Protein AF-A0A6H2A1Z9-F1 (afdb_monomer_lite)

Structure (mmCIF, N/CA/C/O backbone):
data_AF-A0A6H2A1Z9-F1
#
_entry.id   AF-A0A6H2A1Z9-F1
#
loop_
_atom_site.group_PDB
_atom_site.id
_atom_site.type_symbol
_atom_site.label_atom_id
_atom_site.label_alt_id
_atom_site.label_comp_id
_atom_site.label_asym_id
_atom_site.label_entity_id
_atom_site.label_seq_id
_atom_site.pdbx_PDB_ins_code
_atom_site.Cartn_x
_atom_site.Cartn_y
_atom_site.Cartn_z
_atom_site.occupancy
_atom_site.B_iso_or_equiv
_atom_site.auth_seq_id
_atom_site.auth_comp_id
_atom_site.auth_asym_id
_atom_site.auth_atom_id
_atom_site.pdbx_PDB_model_num
ATOM 1 N N . GLU A 1 1 ? 0.448 -8.523 17.566 1.00 75.50 1 GLU A N 1
ATOM 2 C CA . GLU A 1 1 ? -0.072 -7.622 16.516 1.00 75.50 1 GLU A CA 1
ATOM 3 C C . GLU A 1 1 ? -1.569 -7.370 16.676 1.00 75.50 1 GLU A C 1
ATOM 5 O O . GLU A 1 1 ? -1.922 -6.285 17.114 1.00 75.50 1 GLU A O 1
ATOM 10 N N . ILE A 1 2 ? -2.437 -8.366 16.451 1.00 87.19 2 ILE A N 1
ATOM 11 C CA . ILE A 1 2 ? -3.904 -8.181 16.497 1.00 87.19 2 ILE A CA 1
ATOM 12 C C . ILE A 1 2 ? -4.420 -7.630 17.825 1.00 87.19 2 ILE A C 1
ATOM 14 O O . ILE A 1 2 ? -5.173 -6.667 17.815 1.00 87.19 2 ILE A O 1
ATOM 18 N N . VAL A 1 3 ? -3.964 -8.167 18.961 1.00 91.12 3 VAL A N 1
ATOM 19 C CA . VAL A 1 3 ? -4.395 -7.686 20.288 1.00 91.12 3 VAL A CA 1
ATOM 20 C C . VAL A 1 3 ? -4.090 -6.196 20.477 1.00 91.12 3 VAL A C 1
ATOM 22 O O . VAL A 1 3 ? -4.930 -5.449 20.966 1.00 91.12 3 VAL A O 1
ATOM 25 N N . ALA A 1 4 ? -2.908 -5.748 20.045 1.00 92.25 4 ALA A N 1
ATOM 26 C CA . ALA A 1 4 ? -2.524 -4.342 20.140 1.00 92.25 4 ALA A CA 1
ATOM 27 C C . ALA A 1 4 ? -3.381 -3.459 19.221 1.00 92.25 4 ALA A C 1
ATOM 29 O O . ALA A 1 4 ? -3.771 -2.364 19.614 1.00 92.25 4 ALA A O 1
ATOM 30 N N . LYS A 1 5 ? -3.717 -3.950 18.024 1.00 91.56 5 LYS A N 1
ATOM 31 C CA . LYS A 1 5 ? -4.546 -3.215 17.065 1.00 91.56 5 LYS A CA 1
ATOM 32 C C . LYS A 1 5 ? -6.014 -3.137 17.491 1.00 91.56 5 LYS A C 1
ATOM 34 O O . LYS A 1 5 ? -6.605 -2.068 17.420 1.00 91.56 5 LYS A O 1
ATOM 39 N N . MET A 1 6 ? -6.568 -4.219 18.040 1.00 94.06 6 MET A N 1
ATOM 40 C CA . MET A 1 6 ? -7.887 -4.206 18.682 1.00 94.06 6 MET A CA 1
ATOM 41 C C . MET A 1 6 ? -7.936 -3.196 19.831 1.00 94.06 6 MET A C 1
ATOM 43 O O . MET A 1 6 ? -8.846 -2.378 19.882 1.00 94.06 6 MET A O 1
ATOM 47 N N . ALA A 1 7 ? -6.933 -3.202 20.717 1.00 95.06 7 ALA A N 1
ATOM 48 C CA . ALA A 1 7 ? -6.861 -2.237 21.812 1.00 95.06 7 ALA A CA 1
ATOM 49 C C . ALA A 1 7 ? -6.787 -0.789 21.303 1.00 95.06 7 ALA A C 1
ATOM 51 O O . ALA A 1 7 ? -7.436 0.089 21.868 1.00 95.06 7 ALA A O 1
ATOM 52 N N . TRP A 1 8 ? -6.042 -0.544 20.219 1.00 93.31 8 TRP A N 1
ATOM 53 C CA . TRP A 1 8 ? -6.003 0.766 19.572 1.00 93.31 8 TRP A CA 1
ATOM 54 C C . TRP A 1 8 ? -7.382 1.169 19.034 1.00 93.31 8 TRP A C 1
ATOM 56 O O . TRP A 1 8 ? -7.833 2.272 19.331 1.00 93.31 8 TRP A O 1
ATOM 66 N N . TYR A 1 9 ? -8.098 0.282 18.333 1.00 92.19 9 TYR A N 1
ATOM 67 C CA . TYR A 1 9 ? -9.459 0.570 17.864 1.00 92.19 9 TYR A CA 1
ATOM 68 C C . TYR A 1 9 ? -10.414 0.911 19.007 1.00 92.19 9 TYR A C 1
ATOM 70 O O . TYR A 1 9 ? -11.128 1.907 18.918 1.00 92.19 9 TYR A O 1
ATOM 78 N N . GLU A 1 10 ? -10.398 0.143 20.096 1.00 92.56 10 GLU A N 1
ATOM 79 C CA . GLU A 1 10 ? -11.247 0.415 21.260 1.00 92.56 10 GLU A CA 1
ATOM 80 C C . GLU A 1 10 ? -10.945 1.786 21.881 1.00 92.56 10 GLU A C 1
ATOM 82 O O . GLU A 1 10 ? -11.857 2.567 22.150 1.00 92.56 10 GLU A O 1
ATOM 87 N N . GLN A 1 11 ? -9.662 2.134 22.034 1.00 93.12 11 GLN A N 1
ATOM 88 C CA . GLN A 1 11 ? -9.244 3.437 22.570 1.00 93.12 11 GLN A CA 1
ATOM 89 C C . GLN A 1 11 ? -9.692 4.623 21.705 1.00 93.12 11 GLN A C 1
ATOM 91 O O . GLN A 1 11 ? -9.867 5.722 22.229 1.00 93.12 11 GLN A O 1
ATOM 96 N N . HIS A 1 12 ? -9.898 4.405 20.406 1.00 86.50 12 HIS A N 1
ATOM 97 C CA . HIS A 1 12 ? -10.303 5.438 19.450 1.00 86.50 12 HIS A CA 1
ATOM 98 C C . HIS A 1 12 ? -11.801 5.375 19.101 1.00 86.50 12 HIS A C 1
ATOM 100 O O . HIS A 1 12 ? -12.242 6.042 18.168 1.00 86.50 12 HIS A O 1
ATOM 106 N N . GLY A 1 13 ? -12.602 4.596 19.844 1.00 89.94 13 GLY A N 1
ATOM 107 C CA . GLY A 1 13 ? -14.052 4.492 19.635 1.00 89.94 13 GLY A CA 1
ATOM 108 C C . GLY A 1 13 ? -14.454 3.716 18.375 1.00 89.94 13 GLY A C 1
ATOM 109 O O . GLY A 1 13 ? -15.570 3.863 17.883 1.00 89.94 13 GLY A O 1
ATOM 110 N N . LEU A 1 14 ? -13.555 2.885 17.847 1.00 90.44 14 LEU A N 1
ATOM 111 C CA . LEU A 1 14 ? -13.724 2.091 16.629 1.00 90.44 14 LEU A CA 1
ATOM 112 C C . LEU A 1 14 ? -14.052 0.620 16.945 1.00 90.44 14 LEU A C 1
ATOM 114 O O . LEU A 1 14 ? -13.612 -0.289 16.240 1.00 90.44 14 LEU A O 1
ATOM 118 N N . SER A 1 15 ? -14.837 0.360 17.996 1.00 90.50 15 SER A N 1
ATOM 119 C CA . SER A 1 15 ? -15.105 -0.992 18.521 1.00 90.50 15 SER A CA 1
ATOM 120 C C . SER A 1 15 ? -15.669 -1.971 17.481 1.00 90.50 15 SER A C 1
ATOM 122 O O . SER A 1 15 ? -15.427 -3.171 17.557 1.00 90.50 15 SER A O 1
ATOM 124 N N . LEU A 1 16 ? -16.380 -1.486 16.456 1.00 91.06 16 LEU A N 1
ATOM 125 C CA . LEU A 1 16 ? -16.846 -2.343 15.359 1.00 91.06 16 LEU A CA 1
ATOM 126 C C . LEU A 1 16 ? -15.678 -2.933 14.544 1.00 91.06 16 LEU A C 1
ATOM 12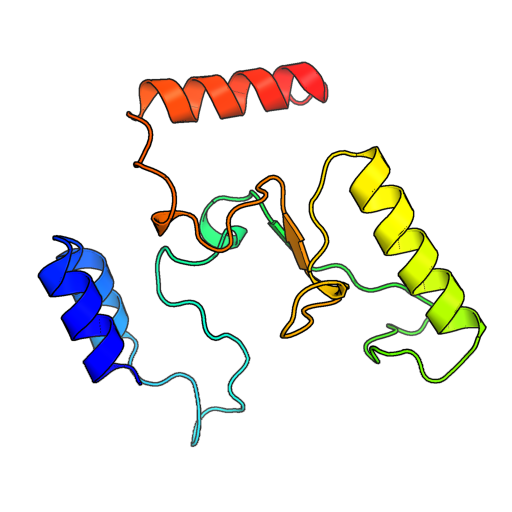8 O O . LEU A 1 16 ? -15.712 -4.104 14.173 1.00 91.06 16 LEU A O 1
ATOM 132 N N . LEU A 1 17 ? -14.625 -2.147 14.296 1.00 93.00 17 LEU A N 1
ATOM 133 C CA . LEU A 1 17 ? -13.420 -2.612 13.600 1.00 93.00 17 LEU A CA 1
ATOM 134 C C . LEU A 1 17 ? -12.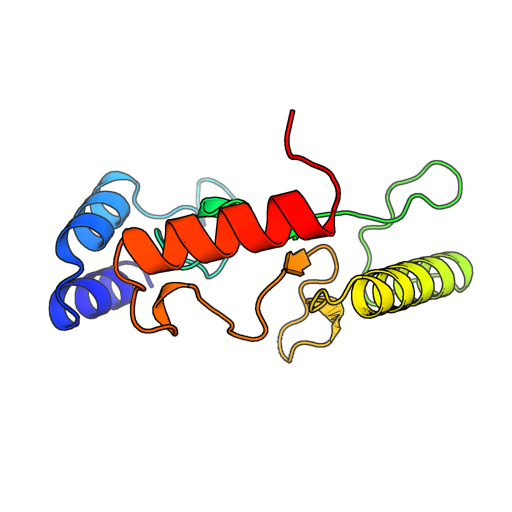640 -3.612 14.467 1.00 93.00 17 LEU A C 1
ATOM 136 O O . LEU A 1 17 ? -12.135 -4.606 13.944 1.00 93.00 17 LEU A O 1
ATOM 140 N N . ALA A 1 18 ? -12.618 -3.410 15.791 1.00 92.75 18 ALA A N 1
ATOM 141 C CA . ALA A 1 18 ? -12.059 -4.375 16.741 1.00 92.75 18 ALA A CA 1
ATOM 142 C C . ALA A 1 18 ? -12.802 -5.717 16.697 1.00 92.75 18 ALA A C 1
ATOM 144 O O . ALA A 1 18 ? -12.159 -6.758 16.578 1.00 92.75 18 ALA A O 1
ATOM 145 N N . GLN A 1 19 ? -14.139 -5.695 16.696 1.00 92.44 19 GLN A N 1
ATOM 146 C CA . GLN A 1 19 ? -14.966 -6.903 16.590 1.00 92.44 19 GLN A CA 1
ATOM 147 C C . GLN A 1 19 ? -14.738 -7.650 15.271 1.00 92.44 19 GLN A C 1
ATOM 149 O O . GLN A 1 19 ? -14.667 -8.880 15.254 1.00 92.44 19 GLN A O 1
ATOM 154 N N . TYR A 1 20 ? -14.596 -6.932 14.150 1.00 93.31 20 TYR A N 1
ATOM 155 C CA . TYR A 1 20 ? -14.255 -7.567 12.876 1.00 93.31 20 TYR A CA 1
ATOM 156 C C . TYR A 1 20 ? -12.877 -8.224 12.913 1.00 93.31 20 TYR A C 1
ATOM 158 O O . TYR A 1 20 ? -12.736 -9.359 12.455 1.00 93.31 20 TYR A O 1
ATOM 166 N N . LEU A 1 21 ? -11.881 -7.548 13.487 1.00 91.94 21 LEU A N 1
ATOM 167 C CA . LEU A 1 21 ? -10.532 -8.090 13.596 1.00 91.94 21 LEU A CA 1
ATOM 168 C C . LEU A 1 21 ? -10.477 -9.315 14.525 1.00 91.94 21 LEU A C 1
ATOM 170 O O . LEU A 1 21 ? -9.814 -10.296 14.194 1.00 91.94 21 LEU A O 1
ATOM 174 N N . GLU A 1 22 ? -11.215 -9.298 15.639 1.00 93.38 22 GLU A N 1
ATOM 175 C CA . GLU A 1 22 ? -11.357 -10.443 16.547 1.00 93.38 22 GLU A CA 1
ATOM 176 C C . GLU A 1 22 ? -11.991 -11.646 15.840 1.00 93.38 22 GLU A C 1
ATOM 178 O O . GLU A 1 22 ? -11.482 -12.763 15.927 1.00 93.38 22 GLU A O 1
ATOM 183 N N . ARG A 1 23 ? -13.077 -11.414 15.093 1.00 92.31 23 ARG A N 1
ATOM 184 C CA . ARG A 1 23 ? -13.813 -12.474 14.395 1.00 92.31 23 ARG A CA 1
ATOM 185 C C . ARG A 1 23 ? -13.000 -13.127 13.278 1.00 92.31 23 ARG A C 1
ATOM 187 O O . ARG A 1 23 ? -13.130 -14.330 13.066 1.00 92.31 23 ARG A O 1
ATOM 194 N N . VAL A 1 24 ? -12.227 -12.339 12.533 1.00 89.94 24 VAL A N 1
ATOM 195 C CA . VAL A 1 24 ? -11.394 -12.833 11.423 1.00 89.94 24 VAL A CA 1
ATOM 196 C C . VAL A 1 24 ? -10.131 -13.516 11.950 1.00 89.94 24 VAL A C 1
ATOM 198 O O . VAL A 1 24 ? -9.713 -14.540 11.410 1.00 89.94 24 VAL A O 1
ATOM 201 N N . GLY A 1 25 ? -9.542 -12.986 13.023 1.00 88.31 25 GLY A N 1
ATOM 202 C CA . GLY A 1 25 ? -8.329 -13.525 13.623 1.00 88.31 25 GLY A CA 1
ATOM 203 C C . GLY A 1 25 ? -7.074 -13.375 12.743 1.00 88.31 25 GLY A C 1
ATOM 204 O O . GLY A 1 25 ? -7.104 -12.726 11.693 1.00 88.31 25 GLY A O 1
ATOM 205 N N . PRO A 1 26 ? -5.933 -13.950 13.172 1.00 86.88 26 PRO A N 1
ATOM 206 C CA . PRO A 1 26 ? -4.645 -13.835 12.481 1.00 86.88 26 PRO A CA 1
ATOM 207 C C . PRO A 1 26 ? -4.673 -14.324 11.040 1.00 86.88 26 PRO A C 1
ATOM 209 O O . PRO A 1 26 ? -5.012 -15.475 10.794 1.00 86.88 26 PRO A O 1
ATOM 212 N N . GLN A 1 27 ? -4.246 -13.458 10.114 1.00 86.69 27 GLN A N 1
ATOM 213 C CA . GLN A 1 27 ? -4.160 -13.767 8.682 1.00 86.69 27 GLN A CA 1
ATOM 214 C C . GLN A 1 27 ? -2.749 -14.155 8.202 1.00 86.69 27 GLN A C 1
ATOM 216 O O . GLN A 1 27 ? -2.476 -14.186 7.008 1.00 86.69 27 GLN A O 1
ATOM 221 N N . ALA A 1 28 ? -1.841 -14.456 9.131 1.00 84.94 28 ALA A N 1
ATOM 222 C CA . ALA A 1 28 ? -0.468 -14.862 8.844 1.00 84.94 28 ALA A CA 1
ATOM 223 C C . ALA A 1 28 ? -0.067 -16.084 9.688 1.00 84.94 28 ALA A C 1
ATOM 225 O O . ALA A 1 28 ? -0.707 -16.406 10.692 1.00 84.94 28 ALA A O 1
ATOM 226 N N . GLY A 1 29 ? 1.010 -16.764 9.294 1.00 84.81 29 GLY A N 1
ATOM 227 C CA . GLY A 1 29 ? 1.519 -17.960 9.963 1.00 84.81 29 GLY A CA 1
ATOM 228 C C . GLY A 1 29 ? 0.991 -19.227 9.301 1.00 84.81 29 GLY A C 1
ATOM 229 O O . GLY A 1 29 ? 1.327 -19.506 8.155 1.00 84.81 29 GLY A O 1
ATOM 230 N N . GLN A 1 30 ? 0.162 -20.002 10.008 1.00 82.00 30 GLN A N 1
ATOM 231 C CA . GLN A 1 30 ? -0.328 -21.295 9.500 1.00 82.00 30 GLN A CA 1
ATOM 232 C C . GLN A 1 30 ? -1.160 -21.186 8.216 1.00 82.00 30 GLN A C 1
ATOM 234 O O . GLN A 1 30 ? -1.279 -22.171 7.494 1.00 82.00 30 GLN A O 1
ATOM 239 N N . ILE A 1 31 ? -1.718 -20.007 7.931 1.00 86.25 31 ILE A N 1
ATOM 240 C CA . ILE A 1 31 ? -2.558 -19.778 6.753 1.00 86.25 31 ILE A CA 1
ATOM 241 C C . ILE A 1 31 ? -1.845 -19.035 5.615 1.00 86.25 31 ILE A C 1
ATOM 243 O O . ILE A 1 31 ? -2.424 -18.896 4.542 1.00 86.25 31 ILE A O 1
ATOM 247 N N . GLY A 1 32 ? -0.603 -18.578 5.816 1.00 88.06 32 GLY A N 1
ATOM 248 C CA . GLY A 1 32 ? 0.157 -17.892 4.772 1.00 88.06 32 GLY A CA 1
ATOM 249 C C . GLY A 1 32 ? 1.128 -16.826 5.270 1.00 88.06 32 GLY A C 1
ATOM 250 O O . GLY A 1 32 ? 1.312 -16.607 6.472 1.00 88.06 32 GLY A O 1
ATOM 251 N N . ALA A 1 33 ? 1.768 -16.168 4.304 1.00 89.69 33 ALA A N 1
ATOM 252 C CA . ALA A 1 33 ? 2.628 -15.022 4.552 1.00 89.69 33 ALA A CA 1
ATOM 253 C C . ALA A 1 33 ? 1.803 -13.792 4.954 1.00 89.69 33 ALA A C 1
ATOM 255 O O . ALA A 1 33 ? 0.642 -13.645 4.578 1.00 89.69 33 ALA A O 1
ATOM 256 N N . HIS A 1 34 ? 2.427 -12.895 5.710 1.00 88.88 34 HIS A N 1
ATOM 257 C CA . HIS A 1 34 ? 1.857 -11.588 6.014 1.00 88.88 34 HIS A CA 1
ATOM 258 C C . HIS A 1 34 ? 1.955 -10.705 4.765 1.00 88.88 34 HIS A C 1
ATOM 260 O O . HIS A 1 34 ? 3.055 -10.471 4.271 1.00 88.88 34 HIS A O 1
ATOM 266 N N . VAL A 1 35 ? 0.807 -10.282 4.227 1.00 90.75 35 VAL A N 1
ATOM 267 C CA . VAL A 1 35 ? 0.718 -9.523 2.961 1.00 90.75 35 VAL A CA 1
ATOM 268 C C . VAL A 1 35 ? 0.268 -8.074 3.151 1.00 90.75 35 VAL A C 1
ATOM 270 O O . VAL A 1 35 ? 0.289 -7.302 2.203 1.00 90.75 35 VAL A O 1
ATOM 273 N N . THR A 1 36 ? -0.160 -7.686 4.356 1.00 91.38 36 THR A N 1
ATOM 274 C CA . THR A 1 36 ? -0.593 -6.313 4.640 1.00 91.38 36 THR A CA 1
ATOM 275 C C . THR A 1 36 ? -0.488 -5.977 6.120 1.00 91.38 36 THR A C 1
ATOM 277 O O . THR A 1 36 ? -0.809 -6.797 6.976 1.00 91.38 36 THR A O 1
ATOM 280 N N . GLN A 1 37 ? -0.078 -4.745 6.425 1.00 89.56 37 GLN A N 1
ATOM 281 C CA . GLN A 1 37 ? -0.073 -4.197 7.788 1.00 89.56 37 GLN A CA 1
ATOM 282 C C . GLN A 1 37 ? -1.380 -3.467 8.146 1.00 89.56 37 GLN A C 1
ATOM 284 O O . GLN A 1 37 ? -1.591 -3.112 9.314 1.00 89.56 37 GLN A O 1
ATOM 289 N N . ALA A 1 38 ? -2.250 -3.233 7.157 1.00 92.00 38 ALA A N 1
ATOM 290 C CA . ALA A 1 38 ? -3.508 -2.526 7.339 1.00 92.00 38 ALA A CA 1
ATOM 291 C C . ALA A 1 38 ? -4.550 -3.438 7.998 1.00 92.00 38 ALA A C 1
ATOM 293 O O . ALA A 1 38 ? -4.841 -4.536 7.522 1.00 92.00 38 ALA A O 1
ATOM 294 N N . GLY A 1 39 ? -5.127 -2.970 9.102 1.00 91.38 39 GLY A N 1
ATOM 295 C CA . GLY A 1 39 ? -6.322 -3.567 9.680 1.00 91.38 39 GLY A CA 1
ATOM 296 C C . GLY A 1 39 ? -7.608 -3.125 8.963 1.00 91.38 39 GLY A C 1
ATOM 297 O O . GLY A 1 39 ? -7.573 -2.358 7.995 1.00 91.38 39 GLY A O 1
ATOM 298 N N . PRO A 1 40 ? -8.778 -3.604 9.414 1.00 91.25 40 PRO A N 1
ATOM 299 C CA . PRO A 1 40 ? -10.052 -3.197 8.838 1.00 91.25 40 PRO A CA 1
ATOM 300 C C . PRO A 1 40 ? -10.251 -1.681 8.972 1.00 91.25 40 PRO A C 1
ATOM 302 O O . PRO A 1 40 ? -10.140 -1.129 10.056 1.00 91.25 40 PRO A O 1
ATOM 305 N N . GLY A 1 41 ? -10.574 -1.015 7.866 1.00 90.06 41 GLY A N 1
ATOM 306 C CA . GLY A 1 41 ? -10.791 0.428 7.797 1.00 90.06 41 GLY A CA 1
ATOM 307 C C . GLY A 1 41 ? -9.518 1.233 7.528 1.00 90.06 41 GLY A C 1
ATOM 308 O O . GLY A 1 41 ? -9.640 2.414 7.211 1.00 90.06 41 GLY A O 1
ATOM 309 N N . GLU A 1 42 ? -8.333 0.614 7.609 1.00 92.69 42 GLU A N 1
ATOM 310 C CA . GLU A 1 42 ? -7.025 1.271 7.455 1.00 92.69 42 GLU A CA 1
ATOM 311 C C . GLU A 1 42 ? -6.499 1.287 6.012 1.00 92.69 42 GLU A C 1
ATOM 313 O O . GLU A 1 42 ? -5.520 1.976 5.742 1.00 92.69 42 GLU A O 1
ATOM 318 N N . SER A 1 43 ? -7.124 0.567 5.073 1.00 94.00 43 SER A N 1
ATOM 319 C CA . SER A 1 43 ? -6.677 0.531 3.674 1.00 94.00 43 SER A CA 1
ATOM 320 C C . SER A 1 43 ? -7.603 1.313 2.747 1.00 94.00 43 SER A C 1
ATOM 322 O O . SER A 1 43 ? -8.821 1.122 2.747 1.00 94.00 43 SER A O 1
ATOM 324 N N . TRP A 1 44 ? -7.022 2.145 1.880 1.00 94.00 44 TRP A N 1
ATOM 325 C CA . TRP A 1 44 ? -7.748 2.894 0.847 1.00 94.00 44 TRP A CA 1
ATOM 326 C C . TRP A 1 44 ? -8.455 2.002 -0.184 1.00 94.00 44 TRP A C 1
ATOM 328 O O . TRP A 1 44 ? -9.458 2.428 -0.767 1.00 94.00 44 TRP A O 1
ATOM 338 N N . HIS A 1 45 ? -8.017 0.747 -0.346 1.00 95.06 45 HIS A N 1
ATOM 339 C CA . HIS A 1 45 ? -8.706 -0.261 -1.165 1.00 95.06 45 HIS A CA 1
ATOM 340 C C . HIS A 1 45 ? -10.150 -0.490 -0.702 1.00 95.06 45 HIS A C 1
ATOM 342 O O . HIS A 1 45 ? -11.054 -0.665 -1.517 1.00 95.06 45 HIS A O 1
ATOM 348 N N . GLN A 1 46 ? -10.408 -0.390 0.606 1.00 92.88 46 GLN A N 1
ATOM 349 C CA . GLN A 1 46 ? -11.744 -0.583 1.188 1.00 92.88 46 GLN A CA 1
ATOM 350 C C . GLN A 1 46 ? -12.728 0.534 0.812 1.00 92.88 46 GLN A C 1
ATOM 352 O O . GLN A 1 46 ? -13.937 0.361 0.944 1.00 92.88 46 GLN A O 1
ATOM 357 N N . TYR A 1 47 ? -12.212 1.660 0.314 1.00 89.75 47 TYR A N 1
ATOM 358 C CA . TYR A 1 47 ? -12.981 2.847 -0.055 1.00 89.75 47 TYR A CA 1
ATOM 359 C C . TYR A 1 47 ? -12.911 3.139 -1.557 1.00 89.75 47 TYR A C 1
ATOM 361 O O . TYR A 1 47 ? -13.344 4.207 -1.980 1.00 89.75 47 TYR A O 1
ATOM 369 N N . ARG A 1 48 ? -12.377 2.207 -2.366 1.00 91.31 48 ARG A N 1
ATOM 370 C CA . ARG A 1 48 ? -12.188 2.368 -3.822 1.00 91.31 48 ARG A CA 1
ATOM 371 C C . ARG A 1 48 ? -11.332 3.587 -4.196 1.00 91.31 48 ARG A C 1
ATOM 373 O O . ARG A 1 48 ? -11.535 4.192 -5.241 1.00 91.31 48 ARG A O 1
ATOM 380 N N . GLN A 1 49 ? -10.392 3.958 -3.327 1.00 92.75 49 GLN A N 1
ATOM 381 C CA . GLN A 1 49 ? -9.470 5.081 -3.552 1.00 92.75 49 GLN A CA 1
ATOM 382 C C . GLN A 1 49 ? -8.028 4.627 -3.779 1.00 92.75 49 GLN A C 1
ATOM 384 O O . GLN A 1 49 ? -7.124 5.462 -3.795 1.00 92.75 49 GLN A O 1
ATOM 389 N N . ALA A 1 50 ? -7.816 3.321 -3.923 1.00 96.38 50 ALA A N 1
ATOM 390 C CA . ALA A 1 50 ? -6.542 2.725 -4.272 1.00 96.38 50 ALA A CA 1
ATOM 391 C C . ALA A 1 50 ? -6.735 1.576 -5.257 1.00 96.38 50 ALA A C 1
ATOM 393 O O . ALA A 1 50 ? -7.823 1.001 -5.352 1.00 96.38 50 ALA A O 1
ATOM 394 N N . VAL A 1 51 ? -5.669 1.279 -5.986 1.00 96.81 51 VAL A N 1
ATOM 395 C CA . VAL A 1 51 ? -5.569 0.169 -6.926 1.00 96.81 51 VAL A CA 1
ATOM 396 C C . VAL A 1 51 ? -4.140 -0.351 -6.898 1.00 96.81 51 VAL A C 1
ATOM 398 O O . VAL A 1 51 ? -3.192 0.427 -6.800 1.00 96.81 51 VAL A O 1
ATOM 401 N N . ASP A 1 52 ? -4.018 -1.671 -7.012 1.00 97.94 52 ASP A N 1
ATOM 402 C CA . ASP A 1 52 ? -2.742 -2.337 -7.212 1.00 97.94 52 ASP A CA 1
ATOM 403 C C . ASP A 1 52 ? -2.629 -2.707 -8.687 1.00 97.94 52 ASP A C 1
ATOM 405 O O . ASP A 1 52 ? -3.506 -3.376 -9.243 1.00 97.94 52 ASP A O 1
ATOM 409 N N . ALA A 1 53 ? -1.549 -2.272 -9.325 1.00 96.88 53 ALA A N 1
ATOM 410 C CA . ALA A 1 53 ? -1.227 -2.642 -10.691 1.00 96.88 53 ALA A CA 1
ATOM 411 C C . ALA A 1 53 ? 0.257 -2.974 -10.810 1.00 96.88 53 ALA A C 1
ATOM 413 O O . ALA A 1 53 ? 1.104 -2.438 -10.099 1.00 96.88 53 ALA A O 1
ATOM 414 N N . VAL A 1 54 ? 0.557 -3.877 -11.736 1.00 97.12 54 VAL A N 1
ATOM 415 C CA . VAL A 1 54 ? 1.910 -4.359 -11.986 1.00 97.12 54 VAL A CA 1
ATOM 416 C C . VAL A 1 54 ? 2.231 -4.189 -13.470 1.00 97.12 54 VAL A C 1
ATOM 418 O O . VAL A 1 54 ? 1.382 -4.513 -14.311 1.00 97.12 54 VAL A O 1
ATOM 421 N N . PRO A 1 55 ? 3.421 -3.683 -13.836 1.00 97.12 55 PRO A N 1
ATOM 422 C CA . PRO A 1 55 ? 3.812 -3.618 -15.231 1.00 97.12 55 PRO A CA 1
ATOM 423 C C . PRO A 1 55 ? 3.905 -5.010 -15.861 1.00 97.12 55 PRO A C 1
ATOM 425 O O . PRO A 1 55 ? 4.274 -5.994 -15.215 1.00 97.12 55 PRO A O 1
ATOM 428 N N . VAL A 1 56 ? 3.609 -5.077 -17.157 1.00 97.44 56 VAL A N 1
ATOM 429 C CA . VAL A 1 56 ? 3.844 -6.269 -17.975 1.00 97.44 56 VAL A CA 1
ATOM 430 C C . VAL A 1 56 ? 5.038 -5.995 -18.880 1.00 97.44 56 VAL A C 1
ATOM 432 O O . VAL A 1 56 ? 4.972 -5.115 -19.736 1.00 97.44 56 VAL A O 1
ATOM 435 N N . VAL A 1 57 ? 6.113 -6.760 -18.709 1.00 97.00 57 VAL A N 1
ATOM 436 C CA . VAL A 1 57 ? 7.347 -6.666 -19.503 1.00 97.00 57 VAL A CA 1
ATOM 437 C C . VAL A 1 57 ? 7.586 -8.019 -20.155 1.00 97.00 57 VAL A C 1
ATOM 439 O O . VAL A 1 57 ? 7.495 -9.050 -19.494 1.00 97.00 57 VAL A O 1
ATOM 442 N N . ASP A 1 58 ? 7.804 -8.040 -21.470 1.00 95.25 58 ASP A N 1
ATOM 443 C CA . ASP A 1 58 ? 7.982 -9.277 -22.245 1.00 95.25 58 ASP A CA 1
ATOM 444 C C . ASP A 1 58 ? 6.885 -10.330 -21.985 1.00 95.25 58 ASP A C 1
ATOM 446 O O . ASP A 1 58 ? 7.136 -11.529 -21.868 1.00 95.25 58 ASP A O 1
ATOM 450 N N . SER A 1 59 ? 5.629 -9.870 -21.896 1.00 96.06 59 SER A N 1
ATOM 451 C CA . SER A 1 59 ? 4.444 -10.693 -21.582 1.00 96.06 59 SER A CA 1
ATOM 452 C C . SER A 1 59 ? 4.464 -11.362 -20.198 1.00 96.06 59 SER A C 1
ATOM 454 O O . SER A 1 59 ? 3.739 -12.332 -19.968 1.00 96.06 59 SER A O 1
ATOM 456 N N . ARG A 1 60 ? 5.274 -10.859 -19.260 1.00 95.81 60 ARG A N 1
ATOM 457 C CA . ARG A 1 60 ? 5.367 -11.344 -17.878 1.00 95.81 60 ARG A CA 1
ATOM 458 C C . ARG A 1 60 ? 5.040 -10.227 -16.896 1.00 95.81 60 ARG A C 1
ATOM 460 O O . ARG A 1 60 ? 5.384 -9.073 -17.123 1.00 95.81 60 ARG A O 1
ATOM 467 N N . LEU A 1 61 ? 4.387 -10.589 -15.795 1.00 97.06 61 LEU A N 1
ATOM 468 C CA . LEU A 1 61 ? 4.136 -9.671 -14.684 1.00 97.06 61 LEU A CA 1
ATOM 469 C C . LEU A 1 61 ? 5.462 -9.362 -13.978 1.00 97.06 61 LEU A C 1
ATOM 471 O O . LEU A 1 61 ? 6.154 -10.290 -13.550 1.00 97.06 61 LEU A O 1
ATOM 475 N N . CYS A 1 62 ? 5.799 -8.082 -13.862 1.00 96.50 62 CYS A N 1
ATOM 476 C CA . CYS A 1 62 ? 7.014 -7.610 -13.209 1.00 96.50 62 CYS A CA 1
ATOM 477 C C . CYS A 1 62 ? 6.752 -7.317 -11.726 1.00 96.50 62 CYS A C 1
ATOM 479 O O . CYS A 1 62 ? 6.407 -6.200 -11.358 1.00 96.50 62 CYS A O 1
ATOM 481 N N . TRP A 1 63 ? 6.896 -8.325 -10.867 1.00 95.25 63 TRP A N 1
ATOM 482 C CA . TRP A 1 63 ? 6.658 -8.172 -9.425 1.00 95.25 63 TRP A CA 1
ATOM 483 C C . TRP A 1 63 ? 7.863 -7.635 -8.649 1.00 95.25 63 TRP A C 1
ATOM 485 O O . TRP A 1 63 ? 7.694 -7.119 -7.545 1.00 95.25 63 TRP A O 1
ATOM 495 N N . ASP A 1 64 ? 9.071 -7.770 -9.199 1.00 95.00 64 ASP A N 1
ATOM 496 C CA . ASP A 1 64 ? 10.296 -7.387 -8.506 1.00 95.00 64 ASP A CA 1
ATOM 497 C C . ASP A 1 64 ? 10.413 -5.860 -8.407 1.00 95.00 64 ASP A C 1
ATOM 499 O O . ASP A 1 64 ? 10.398 -5.143 -9.412 1.00 95.00 64 ASP A O 1
ATOM 503 N N . TYR A 1 65 ? 10.552 -5.367 -7.174 1.00 93.81 65 TYR A N 1
ATOM 504 C CA . TYR A 1 65 ? 10.848 -3.970 -6.879 1.00 93.81 65 TYR A CA 1
ATOM 505 C C . TYR A 1 65 ? 11.817 -3.871 -5.681 1.00 93.81 65 TYR A C 1
ATOM 507 O O . TYR A 1 65 ? 11.471 -4.313 -4.583 1.00 93.81 65 TYR A O 1
ATOM 515 N N . PRO A 1 66 ? 13.024 -3.296 -5.846 1.00 92.94 66 PRO A N 1
ATOM 516 C CA . PRO A 1 66 ? 13.556 -2.726 -7.083 1.00 92.94 66 PRO A CA 1
ATOM 517 C C . PRO A 1 66 ? 13.708 -3.780 -8.191 1.00 92.94 66 PRO A C 1
ATOM 519 O O . PRO A 1 66 ? 13.970 -4.950 -7.918 1.00 92.94 66 PRO A O 1
ATOM 522 N N . ALA A 1 67 ? 13.519 -3.345 -9.435 1.00 93.94 67 ALA A N 1
ATOM 523 C CA . ALA A 1 67 ? 13.581 -4.200 -10.614 1.00 93.94 67 ALA A CA 1
ATOM 524 C C . ALA A 1 67 ? 14.946 -4.881 -10.787 1.00 93.94 67 ALA A C 1
ATOM 526 O O . ALA A 1 67 ? 15.986 -4.319 -10.430 1.00 93.94 67 ALA A O 1
ATOM 527 N N . VAL A 1 68 ? 14.946 -6.067 -11.403 1.00 94.25 68 VAL A N 1
ATOM 528 C CA . VAL A 1 68 ? 16.171 -6.840 -11.670 1.00 94.25 68 VAL A CA 1
ATOM 529 C C . VAL A 1 68 ? 16.754 -6.572 -13.059 1.00 94.25 68 VAL A C 1
ATOM 531 O O . VAL A 1 68 ? 17.944 -6.804 -13.280 1.00 94.25 68 VAL A O 1
ATOM 534 N N . THR A 1 69 ? 15.954 -6.044 -13.990 1.00 96.56 69 THR A N 1
ATOM 535 C CA . THR A 1 69 ? 16.400 -5.632 -15.329 1.00 96.56 69 THR A CA 1
ATOM 536 C C . THR A 1 69 ? 16.158 -4.147 -15.606 1.00 96.56 69 THR A C 1
ATOM 538 O O . THR A 1 69 ? 15.327 -3.493 -14.976 1.00 96.56 69 THR A O 1
ATOM 541 N N . ALA A 1 70 ? 16.869 -3.607 -16.603 1.00 97.06 70 ALA A N 1
ATOM 542 C CA . ALA A 1 70 ? 16.668 -2.231 -17.057 1.00 97.06 70 ALA A CA 1
ATOM 543 C C . ALA A 1 70 ? 15.250 -2.003 -17.612 1.00 97.06 70 ALA A C 1
ATOM 545 O O . ALA A 1 70 ? 14.621 -1.011 -17.270 1.00 97.06 70 ALA A O 1
ATOM 546 N N . ALA A 1 71 ? 14.720 -2.949 -18.398 1.00 96.75 71 ALA A N 1
ATOM 547 C CA . ALA A 1 71 ? 13.378 -2.840 -18.971 1.00 96.75 71 ALA A CA 1
ATOM 548 C C . ALA A 1 71 ? 12.281 -2.798 -17.891 1.00 96.75 71 ALA A C 1
ATOM 550 O O . ALA A 1 71 ? 11.339 -2.017 -17.982 1.00 96.75 71 ALA A O 1
ATOM 551 N N . GLU A 1 72 ? 12.418 -3.604 -16.839 1.00 97.19 72 GLU A N 1
ATOM 552 C CA . GLU A 1 72 ? 11.520 -3.579 -15.681 1.00 97.19 72 GLU A CA 1
ATOM 553 C C . GLU A 1 72 ? 11.660 -2.293 -14.862 1.00 97.19 72 GLU A C 1
ATOM 555 O O . GLU A 1 72 ? 10.662 -1.733 -14.409 1.00 97.19 72 GLU A O 1
ATOM 560 N N . SER A 1 73 ? 12.886 -1.784 -14.711 1.00 97.06 73 SER A N 1
ATOM 561 C CA . SER A 1 73 ? 13.134 -0.495 -14.063 1.00 97.06 73 SER A CA 1
ATOM 562 C C . SER A 1 73 ? 12.450 0.649 -14.817 1.00 97.06 73 SER A C 1
ATOM 564 O O . SER A 1 73 ? 11.791 1.483 -14.197 1.00 97.06 73 SER A O 1
ATOM 566 N N . ASP A 1 74 ? 12.558 0.670 -16.147 1.00 97.75 74 ASP A N 1
ATOM 567 C CA . ASP A 1 74 ? 11.891 1.657 -17.000 1.00 97.75 74 ASP A CA 1
ATOM 568 C C . ASP A 1 74 ? 10.363 1.545 -16.896 1.00 97.75 74 ASP A C 1
ATOM 570 O O . ASP A 1 74 ? 9.660 2.557 -16.846 1.00 97.75 74 ASP A O 1
ATOM 574 N N . ALA A 1 75 ? 9.836 0.322 -16.794 1.00 97.69 75 ALA A N 1
ATOM 575 C CA . ALA A 1 75 ? 8.408 0.080 -16.631 1.00 97.69 75 ALA A CA 1
ATOM 576 C C . ALA A 1 75 ? 7.871 0.611 -15.287 1.00 97.69 75 ALA A C 1
ATOM 578 O O . ALA A 1 75 ? 6.827 1.269 -15.263 1.00 97.69 75 ALA A O 1
ATOM 579 N N . TRP A 1 76 ? 8.591 0.399 -14.181 1.00 97.75 76 TRP A N 1
ATOM 580 C CA . TRP A 1 76 ? 8.227 0.9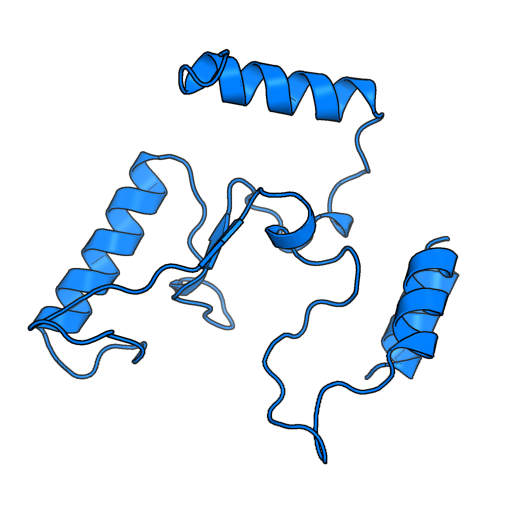69 -12.878 1.00 97.75 76 TRP A CA 1
ATOM 581 C C . TRP A 1 76 ? 8.340 2.496 -12.850 1.00 97.75 76 TRP A C 1
ATOM 583 O O . TRP A 1 76 ? 7.459 3.162 -12.305 1.00 97.75 76 TRP A O 1
ATOM 593 N N . LEU A 1 77 ? 9.370 3.067 -13.483 1.00 97.50 77 LEU A N 1
ATOM 594 C CA . LEU A 1 77 ? 9.513 4.520 -13.616 1.00 97.50 77 LEU A CA 1
ATOM 595 C C . LEU A 1 77 ? 8.354 5.129 -14.418 1.00 97.50 77 LEU A C 1
ATOM 597 O O . LEU A 1 77 ? 7.826 6.186 -14.060 1.00 97.50 77 LEU A O 1
ATOM 601 N N . MET A 1 78 ? 7.930 4.456 -15.488 1.00 97.38 78 MET A N 1
ATOM 602 C CA . MET A 1 78 ? 6.752 4.848 -16.256 1.00 97.38 78 MET A CA 1
ATOM 603 C C . MET A 1 78 ? 5.483 4.775 -15.399 1.00 97.38 78 MET A C 1
ATOM 605 O O . MET A 1 78 ? 4.709 5.731 -15.398 1.00 97.38 78 MET A O 1
ATOM 609 N N . TYR A 1 79 ? 5.290 3.701 -14.624 1.00 97.56 79 TYR A N 1
ATOM 610 C CA . TYR A 1 79 ? 4.141 3.568 -13.723 1.00 97.56 79 TYR A CA 1
ATOM 611 C C . TYR A 1 79 ? 4.093 4.691 -12.678 1.00 97.56 79 TYR A C 1
ATOM 613 O O . TYR A 1 79 ? 3.060 5.345 -12.526 1.00 97.56 79 TYR A O 1
ATOM 621 N N . GLN A 1 80 ? 5.222 4.991 -12.031 1.00 97.00 80 GLN A N 1
ATOM 622 C CA . GLN A 1 80 ? 5.354 6.124 -11.113 1.00 97.00 80 GLN A CA 1
ATOM 623 C C . GLN A 1 80 ? 4.989 7.451 -11.793 1.00 97.00 80 GLN A C 1
ATOM 625 O O . GLN A 1 80 ? 4.232 8.251 -11.239 1.00 97.00 80 GLN A O 1
ATOM 630 N N . THR A 1 81 ? 5.535 7.688 -12.988 1.00 97.44 81 THR A N 1
ATOM 631 C CA . THR A 1 81 ? 5.358 8.946 -13.726 1.00 97.44 81 THR A CA 1
ATOM 632 C C . THR A 1 81 ? 3.895 9.165 -14.102 1.00 97.44 81 THR A C 1
ATOM 634 O O . THR A 1 81 ? 3.358 10.241 -13.843 1.00 97.44 81 THR A O 1
ATOM 637 N N . LEU A 1 82 ? 3.237 8.146 -14.662 1.00 96.38 82 LEU A N 1
ATOM 638 C CA . LEU A 1 82 ? 1.825 8.214 -15.047 1.00 96.38 82 LEU A CA 1
ATOM 639 C C . LEU A 1 82 ? 0.919 8.384 -13.824 1.00 96.38 82 LEU A C 1
ATOM 641 O O . LEU A 1 82 ? 0.025 9.222 -13.836 1.00 96.38 82 LEU A O 1
ATOM 645 N N . SER A 1 83 ? 1.201 7.666 -12.733 1.00 94.69 83 SER A N 1
ATOM 646 C CA . SER A 1 83 ? 0.449 7.812 -11.481 1.00 94.69 83 SER A CA 1
ATOM 647 C C . SER A 1 83 ? 0.486 9.254 -10.970 1.00 94.69 83 SER A C 1
ATOM 649 O O . SER A 1 83 ? -0.549 9.820 -10.623 1.00 94.69 83 SER A O 1
ATOM 651 N N . GLY A 1 84 ? 1.664 9.885 -10.991 1.00 93.50 84 GLY A N 1
ATOM 652 C CA . GLY A 1 84 ? 1.819 11.283 -10.594 1.00 93.50 84 GLY A CA 1
ATOM 653 C C . GLY A 1 84 ? 1.100 12.272 -11.520 1.00 93.50 84 GLY A C 1
ATOM 654 O O . GLY A 1 84 ? 0.539 13.253 -11.035 1.00 93.50 84 GLY A O 1
ATOM 655 N N . GLN A 1 85 ? 1.077 12.018 -12.834 1.00 94.38 85 GLN A N 1
ATOM 656 C CA . GLN A 1 85 ? 0.356 12.855 -13.808 1.00 94.38 85 GLN A CA 1
ATOM 657 C C . GLN A 1 85 ? -1.160 12.848 -13.573 1.00 94.38 85 GLN A C 1
ATOM 659 O O . GLN A 1 85 ? -1.801 13.887 -13.718 1.00 94.38 85 GLN A O 1
ATOM 664 N N . GLU A 1 86 ? -1.704 11.719 -13.120 1.00 90.62 86 GLU A N 1
ATOM 665 C CA . GLU A 1 86 ? -3.120 11.568 -12.765 1.00 90.62 86 GLU A CA 1
ATOM 666 C C . GLU A 1 86 ? -3.456 12.057 -11.343 1.00 90.62 86 GLU A C 1
ATOM 668 O O . GLU A 1 86 ? -4.601 11.969 -10.895 1.00 90.62 86 GLU A O 1
ATOM 673 N N . GLY A 1 87 ? -2.473 12.603 -10.618 1.00 90.06 87 GLY A N 1
ATOM 674 C CA . GLY A 1 87 ? -2.651 13.103 -9.255 1.00 90.06 87 GLY A CA 1
ATOM 675 C C . GLY A 1 87 ? -2.717 12.008 -8.187 1.00 90.06 87 GLY A C 1
ATOM 676 O O . GLY A 1 87 ? -3.187 12.269 -7.079 1.00 90.06 87 GLY A O 1
ATOM 677 N N . LEU A 1 88 ? -2.249 10.796 -8.496 1.00 93.06 88 LEU A N 1
ATOM 678 C CA . LEU A 1 88 ? -2.156 9.690 -7.549 1.00 93.06 88 LEU A CA 1
ATOM 679 C C . LEU A 1 88 ? -0.837 9.735 -6.769 1.00 93.06 88 LEU A C 1
ATOM 681 O O . LEU A 1 88 ? 0.208 10.167 -7.258 1.00 93.06 88 LEU A O 1
ATOM 685 N N . THR A 1 89 ? -0.879 9.216 -5.548 1.00 94.81 89 THR A N 1
ATOM 686 C CA . THR A 1 89 ? 0.305 8.910 -4.743 1.00 94.81 89 THR A CA 1
ATOM 687 C C . THR A 1 89 ? 0.704 7.459 -4.976 1.00 94.81 89 THR A C 1
ATOM 689 O O . THR A 1 89 ? -0.114 6.561 -4.787 1.00 94.81 89 THR A O 1
ATOM 692 N N . TRP A 1 90 ? 1.961 7.228 -5.352 1.00 97.31 90 TRP A N 1
ATOM 693 C CA . TRP A 1 90 ? 2.514 5.893 -5.586 1.00 97.31 90 TRP A CA 1
ATOM 694 C C . TRP A 1 90 ? 3.263 5.354 -4.360 1.00 97.31 90 TRP A C 1
ATOM 696 O O . TRP A 1 90 ? 4.088 6.061 -3.774 1.00 97.31 90 TRP A O 1
ATOM 706 N N . GLY A 1 91 ? 2.995 4.098 -3.993 1.00 96.44 91 GLY A N 1
ATOM 707 C CA . GLY A 1 91 ? 3.549 3.444 -2.806 1.00 96.44 91 GLY A CA 1
ATOM 708 C C . GLY A 1 91 ? 5.003 2.988 -2.932 1.00 96.44 91 GLY A C 1
ATOM 709 O O . GLY A 1 91 ? 5.677 2.787 -1.922 1.00 96.44 91 GLY A O 1
ATOM 710 N N . GLY A 1 92 ? 5.548 2.896 -4.150 1.00 95.12 92 GLY A N 1
ATOM 711 C CA . GLY A 1 92 ? 6.938 2.475 -4.377 1.00 95.12 92 GLY A CA 1
ATOM 712 C C . GLY A 1 92 ? 8.001 3.447 -3.846 1.00 95.12 92 GLY A C 1
ATOM 713 O O . GLY A 1 92 ? 9.170 3.075 -3.736 1.00 95.12 92 GLY A O 1
ATOM 714 N N . ALA A 1 93 ? 7.610 4.676 -3.494 1.00 89.38 93 ALA A N 1
ATOM 715 C CA . ALA A 1 93 ? 8.484 5.697 -2.910 1.00 89.38 93 ALA A CA 1
ATOM 716 C C . ALA A 1 93 ? 8.380 5.805 -1.373 1.00 89.38 93 ALA A C 1
ATOM 718 O O . ALA A 1 93 ? 9.015 6.673 -0.773 1.00 89.38 93 ALA A O 1
ATOM 719 N N . TRP A 1 94 ? 7.563 4.971 -0.722 1.00 93.25 94 TRP A N 1
ATOM 720 C CA . TRP A 1 94 ? 7.420 4.974 0.735 1.00 93.25 94 TRP A CA 1
ATOM 721 C C . TRP A 1 94 ? 8.629 4.349 1.440 1.00 93.25 94 TRP A C 1
ATOM 723 O O . TRP A 1 94 ? 9.383 3.577 0.854 1.00 93.25 94 TRP A O 1
ATOM 733 N N . THR A 1 95 ? 8.794 4.643 2.736 1.00 91.06 95 THR A N 1
ATOM 734 C CA . THR A 1 95 ? 9.862 4.056 3.572 1.00 91.06 95 THR A CA 1
ATOM 735 C C . THR A 1 95 ? 9.818 2.527 3.580 1.00 91.06 95 THR A C 1
ATOM 737 O O . THR A 1 95 ? 10.861 1.878 3.598 1.00 91.06 95 THR A O 1
ATOM 740 N N . VAL A 1 96 ? 8.608 1.962 3.572 1.00 90.50 96 VAL A N 1
ATOM 741 C CA . VAL A 1 96 ? 8.354 0.549 3.285 1.00 90.50 96 VAL A CA 1
ATOM 742 C C . VAL A 1 96 ? 7.638 0.524 1.936 1.00 90.50 96 VAL A C 1
ATOM 744 O O . VAL A 1 96 ? 6.452 0.853 1.903 1.00 90.50 96 VAL A O 1
ATOM 747 N N . PRO A 1 97 ? 8.351 0.238 0.832 1.00 93.81 97 PRO A N 1
ATOM 748 C CA . PRO A 1 97 ? 7.774 0.337 -0.498 1.00 93.81 97 PRO A CA 1
ATOM 749 C C . PRO A 1 97 ? 6.623 -0.643 -0.706 1.00 93.81 97 PRO A C 1
ATOM 751 O O . PRO A 1 97 ? 6.746 -1.828 -0.397 1.00 93.81 97 PRO A O 1
ATOM 754 N N . ASP A 1 98 ? 5.552 -0.143 -1.308 1.00 96.25 98 ASP A N 1
ATOM 755 C CA . ASP A 1 98 ? 4.481 -0.944 -1.893 1.00 96.25 98 ASP A CA 1
ATOM 756 C C . ASP A 1 98 ? 4.327 -0.530 -3.358 1.00 96.25 98 ASP A C 1
ATOM 758 O O . ASP A 1 98 ? 3.586 0.388 -3.709 1.00 96.25 98 ASP A O 1
ATOM 762 N N . ALA A 1 99 ? 5.155 -1.124 -4.217 1.00 96.94 99 ALA A N 1
ATOM 763 C CA . ALA A 1 99 ? 5.316 -0.658 -5.590 1.00 96.94 99 ALA A CA 1
ATOM 764 C C . ALA A 1 99 ? 4.075 -0.881 -6.453 1.00 96.94 99 ALA A C 1
ATOM 766 O O . ALA A 1 99 ? 3.855 -0.121 -7.390 1.00 96.94 99 ALA A O 1
ATOM 767 N N . CYS A 1 100 ? 3.244 -1.876 -6.147 1.00 97.44 100 CYS A N 1
ATOM 768 C CA . CYS A 1 100 ? 2.023 -2.100 -6.918 1.00 97.44 100 CYS A CA 1
ATOM 769 C C . CYS A 1 100 ? 0.955 -1.043 -6.600 1.00 97.44 100 CYS A C 1
ATOM 771 O O . CYS A 1 100 ? 0.146 -0.707 -7.467 1.00 97.44 100 CYS A O 1
ATOM 773 N N . HIS A 1 101 ? 0.985 -0.489 -5.388 1.00 97.94 101 HIS A N 1
ATOM 774 C CA . HIS A 1 101 ? -0.062 0.364 -4.844 1.00 97.94 101 HIS A CA 1
ATOM 775 C C . HIS A 1 101 ? 0.002 1.807 -5.353 1.00 97.94 101 HIS A C 1
ATOM 777 O O . HIS A 1 101 ? 1.033 2.486 -5.283 1.00 97.94 101 HIS A O 1
ATOM 783 N N . VAL A 1 102 ? -1.148 2.323 -5.783 1.00 97.62 102 VAL A N 1
ATOM 784 C CA . VAL A 1 102 ? -1.398 3.758 -5.972 1.00 97.62 102 VAL A CA 1
ATOM 785 C C . VAL A 1 102 ? -2.696 4.160 -5.285 1.00 97.62 102 VAL A C 1
ATOM 787 O O . VAL A 1 102 ? -3.632 3.369 -5.188 1.00 97.62 102 VAL A O 1
ATOM 790 N N . GLN A 1 103 ? -2.778 5.407 -4.822 1.00 95.12 103 GLN A N 1
ATOM 791 C CA . GLN A 1 103 ? -3.956 5.928 -4.125 1.00 95.12 103 GLN A CA 1
ATOM 792 C C . GLN A 1 103 ? -4.233 7.404 -4.425 1.00 95.12 103 GLN A C 1
ATOM 794 O O . GLN A 1 103 ? -3.317 8.181 -4.673 1.00 95.12 103 GLN A O 1
ATOM 799 N N . LEU A 1 104 ? -5.498 7.819 -4.322 1.00 91.06 104 LEU A N 1
ATOM 800 C CA . LEU A 1 104 ? -5.922 9.223 -4.488 1.00 91.06 104 LEU A CA 1
ATOM 801 C C . LEU A 1 104 ? -5.448 10.143 -3.346 1.00 91.06 104 LEU A C 1
ATOM 803 O O . LEU A 1 104 ? -5.400 11.363 -3.480 1.00 91.06 104 LEU A O 1
ATOM 807 N N . SER A 1 105 ? -5.162 9.574 -2.177 1.00 83.50 105 SER A N 1
ATOM 808 C CA . SER A 1 105 ? -4.812 10.308 -0.960 1.00 83.50 105 SER A CA 1
ATOM 809 C C . SER A 1 105 ? -3.296 10.415 -0.779 1.00 83.50 105 SER A C 1
ATOM 811 O O . SER A 1 105 ? -2.574 9.497 -1.134 1.00 83.50 105 SER A O 1
ATOM 813 N N . PHE A 1 106 ? -2.805 11.468 -0.121 1.00 84.31 106 PHE A N 1
ATOM 814 C CA . PHE A 1 106 ? -1.432 11.500 0.415 1.00 84.31 106 PHE A CA 1
ATOM 815 C C . PHE A 1 106 ? -1.314 10.886 1.822 1.00 84.31 106 PHE A C 1
ATOM 817 O O . PHE A 1 106 ? -0.211 10.638 2.297 1.00 84.31 106 PHE A O 1
ATOM 824 N N . ALA A 1 107 ? -2.438 10.675 2.516 1.00 85.62 107 ALA A N 1
ATOM 825 C CA . ALA A 1 107 ? -2.454 10.100 3.860 1.00 85.62 107 ALA A CA 1
ATOM 826 C C . ALA A 1 107 ? -2.289 8.576 3.805 1.00 85.62 107 ALA A C 1
ATOM 828 O O . ALA A 1 107 ? -2.855 7.933 2.920 1.00 85.62 107 ALA A O 1
ATOM 829 N N . GLY A 1 108 ? -1.561 8.003 4.765 1.00 84.50 108 GLY A N 1
ATOM 830 C CA . GLY A 1 108 ? -1.286 6.565 4.806 1.00 84.50 108 GLY A CA 1
ATOM 831 C C . GLY A 1 108 ? -2.545 5.730 5.030 1.00 84.50 108 GLY A C 1
ATOM 832 O O . GLY A 1 108 ? -2.741 4.730 4.349 1.00 84.50 108 GLY A O 1
ATOM 833 N N . SER A 1 109 ? -3.437 6.185 5.911 1.00 88.81 109 SER A N 1
ATOM 834 C CA . SER A 1 109 ? -4.682 5.495 6.250 1.00 88.81 109 SER A CA 1
ATOM 835 C C . SER A 1 109 ? -5.911 6.400 6.078 1.00 88.81 109 SER A C 1
ATOM 837 O O . SER A 1 109 ? -5.843 7.603 6.353 1.00 88.81 109 SER A O 1
ATOM 839 N N . PRO A 1 110 ? -7.079 5.848 5.696 1.00 88.44 110 PRO A N 1
ATOM 840 C CA . PRO A 1 110 ? -8.367 6.532 5.808 1.00 88.44 110 PRO A CA 1
ATOM 841 C C . PRO A 1 110 ? -8.670 7.010 7.231 1.00 88.44 110 PRO A C 1
ATOM 843 O O . PRO A 1 110 ? -9.320 8.039 7.397 1.00 88.44 110 PRO A O 1
ATOM 846 N N . LEU A 1 111 ? -8.166 6.300 8.247 1.00 86.69 111 LEU A N 1
ATOM 847 C CA . LEU A 1 111 ? -8.354 6.657 9.655 1.00 86.69 111 LEU A CA 1
ATOM 848 C C . LEU A 1 111 ? -7.486 7.847 10.097 1.00 86.69 111 LEU A C 1
ATOM 850 O O . LEU A 1 111 ? -7.775 8.443 11.131 1.00 86.69 111 LEU A O 1
ATOM 854 N N . ASP A 1 112 ? -6.467 8.227 9.316 1.00 81.12 112 ASP A N 1
ATOM 855 C CA . ASP A 1 112 ? -5.654 9.425 9.583 1.00 81.12 112 ASP A CA 1
ATOM 856 C C . ASP A 1 112 ? -6.401 10.714 9.218 1.00 81.12 112 ASP A C 1
ATOM 858 O O . ASP A 1 112 ? -6.004 11.815 9.611 1.00 81.12 112 ASP A O 1
ATOM 862 N N . ARG A 1 113 ? -7.482 10.604 8.436 1.00 68.81 113 ARG A N 1
ATOM 863 C CA . ARG A 1 113 ? -8.347 11.738 8.132 1.00 68.81 113 ARG A CA 1
ATOM 864 C C . ARG A 1 113 ? -9.458 11.826 9.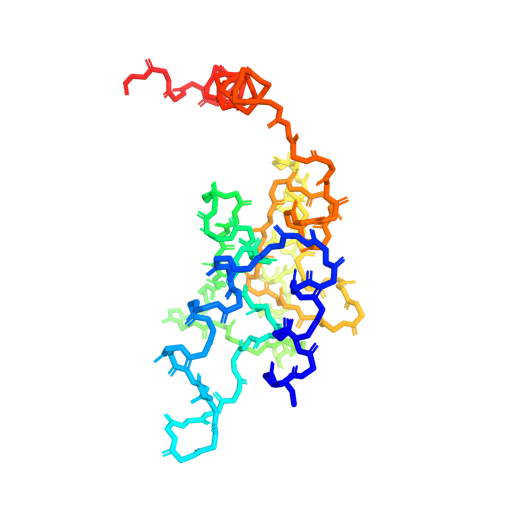176 1.00 68.81 113 ARG A C 1
ATOM 866 O O . ARG A 1 113 ? -10.038 10.800 9.532 1.00 68.81 113 ARG A O 1
ATOM 873 N N . PRO A 1 114 ? -9.841 13.039 9.619 1.00 60.19 114 PRO A N 1
ATOM 874 C CA . PRO A 1 114 ? -11.131 13.196 10.269 1.00 60.19 114 PRO A CA 1
ATOM 875 C C . PRO A 1 114 ? -12.183 12.676 9.291 1.00 60.19 114 PRO A C 1
ATOM 877 O O . PRO A 1 114 ? -12.231 13.143 8.152 1.00 60.19 114 PRO A O 1
ATOM 880 N N . TYR A 1 115 ? -12.966 11.679 9.710 1.00 50.78 115 TYR A N 1
ATOM 881 C CA . TYR A 1 115 ? -14.022 11.116 8.877 1.00 50.78 115 TYR A CA 1
ATOM 882 C C . TYR A 1 115 ? -14.886 12.275 8.365 1.00 50.78 115 TYR A C 1
ATOM 884 O O . TYR A 1 115 ? -15.488 12.983 9.184 1.00 50.78 115 TYR A O 1
ATOM 892 N N . PRO A 1 116 ? -14.927 12.531 7.045 1.00 53.53 116 PRO A N 1
ATOM 893 C CA . PRO A 1 116 ? -15.851 13.512 6.527 1.00 53.53 116 PRO A CA 1
ATOM 894 C C . PRO A 1 116 ? -17.260 13.074 6.923 1.00 53.53 116 PRO A C 1
ATOM 896 O O . PRO A 1 116 ? -17.578 11.881 6.903 1.00 53.53 116 PRO A O 1
ATOM 899 N N . SER A 1 117 ? -18.121 14.028 7.281 1.00 51.81 117 SER A N 1
ATOM 900 C CA . SER A 1 117 ? -19.549 13.723 7.342 1.00 51.81 117 SER A CA 1
ATOM 901 C C . SER A 1 117 ? -19.963 13.091 6.009 1.00 51.81 117 SER A C 1
ATOM 903 O O . SER A 1 117 ? -19.360 13.388 4.974 1.00 51.81 117 SER A O 1
ATOM 905 N N . ALA A 1 118 ? -20.976 12.221 6.014 1.00 48.97 118 ALA A N 1
ATOM 906 C CA . ALA A 1 118 ? -21.431 11.533 4.800 1.00 48.97 118 ALA A CA 1
ATOM 907 C C . ALA A 1 118 ? -21.592 12.493 3.599 1.00 48.97 118 ALA A C 1
ATOM 909 O O . ALA A 1 118 ? -21.192 12.165 2.488 1.00 48.97 118 ALA A O 1
ATOM 910 N N . ALA A 1 119 ? -22.034 13.727 3.860 1.00 45.44 119 ALA A N 1
ATOM 911 C CA . ALA A 1 119 ? -22.170 14.797 2.875 1.00 45.44 119 ALA A CA 1
ATOM 912 C C . ALA A 1 119 ? -20.851 15.250 2.213 1.00 45.44 119 ALA A C 1
ATOM 914 O O . ALA A 1 119 ? -20.844 15.604 1.038 1.00 45.44 119 ALA A O 1
ATOM 915 N N . ILE A 1 120 ? -19.727 15.265 2.936 1.00 54.78 120 ILE A N 1
ATOM 916 C CA . ILE A 1 120 ? -18.422 15.643 2.368 1.00 54.78 120 ILE A CA 1
ATOM 917 C C . ILE A 1 120 ? -17.850 14.487 1.538 1.00 54.78 120 ILE A C 1
ATOM 919 O O . ILE A 1 120 ? -17.292 14.733 0.471 1.00 54.78 120 ILE A O 1
ATOM 923 N N . ALA A 1 121 ? -18.019 13.240 1.989 1.00 55.09 121 ALA A N 1
ATOM 924 C CA . ALA A 1 121 ? -17.594 12.065 1.228 1.00 55.09 121 ALA A CA 1
ATOM 925 C C . ALA A 1 121 ? -18.349 11.963 -0.108 1.00 55.09 121 ALA A C 1
ATOM 927 O O . ALA A 1 121 ? -17.740 11.775 -1.157 1.00 55.09 121 ALA A O 1
ATOM 928 N N . GLU A 1 122 ? -19.666 12.166 -0.075 1.00 56.69 122 GLU A N 1
ATOM 929 C CA . GLU A 1 122 ? -20.528 12.165 -1.258 1.00 56.69 122 GLU A CA 1
ATOM 930 C C . GLU A 1 122 ? -20.141 13.285 -2.232 1.00 56.69 122 GLU A C 1
ATOM 932 O O . GLU A 1 122 ? -19.982 13.046 -3.427 1.00 56.69 122 GLU A O 1
ATOM 937 N N . ARG A 1 123 ? -19.851 14.487 -1.719 1.00 61.62 123 ARG A N 1
ATOM 938 C CA . ARG A 1 123 ? -19.376 15.604 -2.541 1.00 61.62 123 ARG A CA 1
ATOM 939 C C . ARG A 1 123 ? -18.023 15.325 -3.197 1.00 61.62 123 ARG A C 1
ATOM 941 O O . ARG A 1 123 ? -17.859 15.643 -4.365 1.00 61.62 123 ARG A O 1
ATOM 948 N N . GLN A 1 124 ? -17.076 14.713 -2.484 1.00 59.41 124 GLN A N 1
ATOM 949 C CA . GLN A 1 124 ? -15.764 14.358 -3.043 1.00 59.41 124 GLN A CA 1
ATOM 950 C C . GLN A 1 124 ? -15.862 13.287 -4.132 1.00 59.41 124 GLN A C 1
ATOM 952 O O . GLN A 1 124 ? -15.131 13.357 -5.119 1.00 59.41 124 GLN A O 1
ATOM 957 N N . ILE A 1 125 ? -16.767 12.318 -3.968 1.00 58.91 125 ILE A N 1
ATOM 958 C CA . ILE A 1 125 ? -17.043 11.293 -4.981 1.00 58.91 125 ILE A CA 1
ATOM 959 C C . ILE A 1 125 ? -17.666 11.934 -6.222 1.00 58.91 125 ILE A C 1
ATOM 961 O O . ILE A 1 125 ? -17.188 11.676 -7.320 1.00 58.91 125 ILE A O 1
ATOM 965 N N . VAL A 1 126 ? -18.663 12.809 -6.054 1.00 66.75 126 VAL A N 1
ATOM 966 C CA . VAL A 1 126 ? -19.310 13.533 -7.163 1.00 66.75 126 VAL A CA 1
ATOM 967 C C . VAL A 1 126 ? -18.327 14.465 -7.875 1.00 66.75 126 VAL A C 1
ATOM 969 O O . VAL A 1 126 ? -18.284 14.495 -9.097 1.00 66.75 126 VAL A O 1
ATOM 972 N N . GLU A 1 127 ? -17.492 15.199 -7.137 1.00 68.75 127 GLU A N 1
ATOM 973 C CA . GLU A 1 127 ? -16.467 16.072 -7.722 1.00 68.75 127 GLU A CA 1
ATOM 974 C C . GLU A 1 127 ? -15.392 15.268 -8.474 1.00 68.75 127 GLU A C 1
ATOM 976 O O . GLU A 1 127 ? -14.933 15.710 -9.527 1.00 68.75 127 GLU A O 1
ATOM 981 N N . CYS A 1 128 ? -15.003 14.086 -7.980 1.00 58.88 128 CYS A N 1
ATOM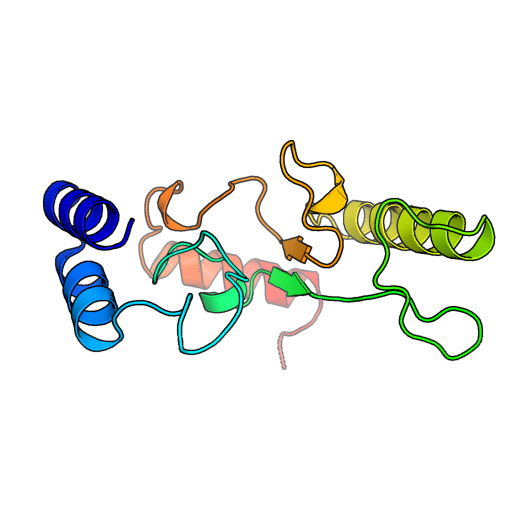 982 C CA . CYS A 1 128 ? -14.112 13.185 -8.717 1.00 58.88 128 CYS A CA 1
ATOM 983 C C . CYS A 1 128 ? -14.791 12.609 -9.962 1.00 58.88 128 CYS A C 1
ATOM 985 O O . CYS A 1 128 ? -14.198 12.658 -11.035 1.00 58.88 128 CYS A O 1
ATOM 987 N N . ALA A 1 129 ? -16.020 12.103 -9.848 1.00 65.94 129 ALA A N 1
ATOM 988 C CA . ALA A 1 129 ? -16.760 11.548 -10.978 1.00 65.94 129 ALA A CA 1
ATOM 989 C C . ALA A 1 129 ? -16.914 12.591 -12.098 1.00 65.94 129 ALA A C 1
ATOM 991 O O . ALA A 1 129 ? -16.504 12.332 -13.230 1.00 65.94 129 ALA A O 1
ATOM 992 N N . ALA A 1 130 ? -17.299 13.820 -11.744 1.00 71.88 130 ALA A N 1
ATOM 993 C CA . ALA A 1 130 ? -17.430 14.925 -12.689 1.00 71.88 130 ALA A CA 1
ATOM 994 C C . ALA A 1 1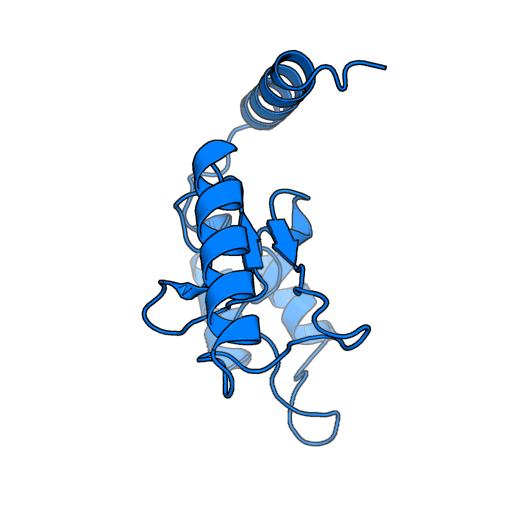30 ? -16.094 15.337 -13.320 1.00 71.88 130 ALA A C 1
ATOM 996 O O . ALA A 1 130 ? -16.036 15.732 -14.485 1.00 71.88 130 ALA A O 1
ATOM 997 N N . ARG A 1 131 ? -14.992 15.234 -12.569 1.00 68.00 131 ARG A N 1
ATOM 998 C CA . ARG A 1 131 ? -13.647 15.544 -13.068 1.00 68.00 131 ARG A CA 1
ATOM 999 C C . ARG A 1 131 ? -13.167 14.553 -14.125 1.00 68.00 131 ARG A C 1
ATOM 1001 O O . ARG A 1 131 ? -12.470 14.966 -15.049 1.00 68.00 131 ARG A O 1
ATOM 1008 N N . TYR A 1 132 ? -13.515 13.278 -13.976 1.00 70.50 132 TYR A N 1
ATOM 1009 C CA . TYR A 1 132 ? -13.066 12.201 -14.861 1.00 70.50 132 TYR A CA 1
ATOM 1010 C C . TYR A 1 132 ? -14.147 11.737 -15.852 1.00 70.50 132 TYR A C 1
ATOM 1012 O O . TYR A 1 132 ? -13.907 10.815 -16.629 1.00 70.50 132 TYR A O 1
ATOM 1020 N N . GLY A 1 133 ? -15.310 12.399 -15.866 1.00 67.19 133 GLY A N 1
ATOM 1021 C CA . GLY A 1 133 ? -16.424 12.085 -16.761 1.00 67.19 133 GLY A CA 1
ATOM 1022 C C . GLY A 1 133 ? -17.073 10.733 -16.462 1.00 67.19 133 GLY A C 1
ATOM 1023 O O . GLY A 1 133 ? -17.469 10.032 -17.386 1.00 67.19 133 GLY A O 1
ATOM 1024 N N . TRP A 1 134 ? -17.137 10.340 -15.189 1.00 70.31 134 TRP A N 1
ATOM 1025 C CA . TRP A 1 134 ? -17.721 9.073 -14.725 1.00 70.31 134 TRP A CA 1
ATOM 1026 C C . TRP A 1 134 ? -19.182 9.227 -14.274 1.00 70.31 134 TRP A C 1
ATOM 1028 O O . TRP A 1 134 ? -19.648 8.467 -13.428 1.00 70.31 134 TRP A O 1
ATOM 1038 N N . ASP A 1 135 ? -19.888 10.224 -14.805 1.00 61.72 135 ASP A N 1
ATOM 1039 C CA . ASP A 1 135 ? -21.227 10.632 -14.356 1.00 61.72 135 ASP A CA 1
ATOM 1040 C C . ASP A 1 135 ? -22.388 9.832 -15.001 1.00 61.72 135 ASP A C 1
ATOM 1042 O O . ASP A 1 135 ? -23.529 10.292 -14.951 1.00 61.72 135 ASP A O 1
ATOM 1046 N N . ASP A 1 136 ? -22.123 8.648 -15.573 1.00 49.94 136 ASP A N 1
ATOM 1047 C CA . ASP A 1 136 ? -23.131 7.770 -16.208 1.00 49.94 136 ASP A CA 1
ATOM 1048 C C . ASP A 1 136 ? -23.532 6.563 -15.334 1.00 49.94 136 ASP A C 1
ATOM 1050 O O . ASP A 1 136 ? -22.650 5.740 -14.982 1.00 49.94 136 ASP A O 1
#

Radius of gyration: 17.65 Å; chains: 1; bounding box: 40×37×45 Å

Sequence (136 aa):
EIVAKMAWYEQHGLSLLAQYLERVGPQAGQIGAHVTQAGPGESWHQYRQAVDAVPVVDSRLCWDYPAVTAAESDAWLMYQTLSGQEGLTWGGAWTVPDACHVQLSFAGSPLDRPYPSAAIAERQIVECAARYGWDD

Foldseek 3Di:
DLVVVLVVCVVVVNNVQSVVCVVVDDPDDPNHHDDDPAGPQFDCVVVVFKFFAFDQDPNDTQPDVVGPDPRRNVRLVVVCVVCVVVCWDAQCPDPPRDSRMIGNDPDNGPVVDDPPDPVVVVVVVVVVCVVVVVPD

Organism: NCBI:txid1070528

Secondary structure (DSSP, 8-state):
-HHHHHHHHHHTT-HHHHHHHHHH---SBTTB-------TT--GGGGT-EEE---EETTEE---SS-SSHHHHHHHHHHHHHHHHTTPEEGGGSSS--TTEEES-SSS-GGGS----HHHHHHHHHHHHHHHT---

pLDDT: mean 86.86, std 13.32, range [45.44, 97.94]

InterPro domains:
  IPR009045 Peptidase M74/Hedgehog-like, zinc-binding domain superfamily [G3DSA:3.30.1380.10] (7-104)
  IPR009045 Peptidase M74/Hedgehog-like, zinc-binding domain superfamily [SSF55166] (27-104)
  IPR039561 Peptidase M15C [PF13539] (40-103)